Protein AF-A0AA86QZG4-F1 (afdb_monomer_lite)

Secondary structure (DSSP, 8-state):
--HHHHHHHHHHHHHHHHHHHHHHHHTT----EEEEEE--SSTT-SSHHHHHHHHHHHHHHTT-EEEEEGGGTT-EEEEEE-TTPPP-

Radius of gyration: 13.51 Å; chains: 1; bounding box: 26×24×41 Å

Sequence (88 aa):
MGVNEAVDAVRTKVNELVEMQQDYYNKGKKVSINLKIITGRGVHSEAAPVIKVNVLRLIKAHGMSHTIQQSTKGGVIVVRIKPETHMI

pLDDT: mean 84.73, std 9.62, range [53.66, 94.81]

Organism: NCBI:txid28002

Foldseek 3Di:
DDLVVLQVVLQVVVQVVLVVCVVCVVVVHWDKDKDKRQLDQAPPDPCSVSSLVSNVVVCVVQVWDWDQDVVSNRRIIITIRGPPRDHD

InterPro domains:
  IPR002625 Smr domain [PS50828] (1-82)
  IPR036063 Smr domain superfamily [G3DSA:3.30.1370.110] (1-82)
  IPR036063 Smr domain superfamily [SSF160443] (3-81)

Structure (mmCIF, N/CA/C/O backbone):
data_AF-A0AA86QZG4-F1
#
_entry.id   AF-A0AA86QZG4-F1
#
loop_
_atom_site.group_PDB
_atom_site.id
_atom_site.type_symbol
_atom_site.label_atom_id
_atom_site.label_alt_id
_atom_site.label_comp_id
_atom_site.label_asym_id
_atom_site.label_entity_id
_atom_site.label_seq_id
_atom_site.pdbx_PDB_ins_code
_atom_site.Cartn_x
_atom_site.Cartn_y
_atom_site.Cartn_z
_atom_site.occupancy
_atom_site.B_iso_or_equiv
_atom_site.auth_seq_id
_atom_site.auth_comp_id
_atom_site.auth_asym_id
_atom_site.auth_atom_id
_atom_site.pdbx_PDB_model_num
ATOM 1 N N . MET A 1 1 ? 17.767 0.077 -7.459 1.00 67.62 1 MET A N 1
ATOM 2 C CA . MET A 1 1 ? 16.816 -0.802 -6.763 1.00 67.62 1 MET A CA 1
ATOM 3 C C . MET A 1 1 ? 16.218 -1.750 -7.784 1.00 67.62 1 MET A C 1
ATOM 5 O O . MET A 1 1 ? 15.708 -1.280 -8.801 1.00 67.62 1 MET A O 1
ATOM 9 N N . GLY A 1 2 ? 16.362 -3.054 -7.568 1.00 81.56 2 GLY A N 1
ATOM 10 C CA . GLY A 1 2 ? 15.728 -4.066 -8.418 1.00 81.56 2 GLY A CA 1
ATOM 11 C C . GLY A 1 2 ? 14.210 -4.102 -8.217 1.00 81.56 2 GLY A C 1
ATOM 12 O O . GLY A 1 2 ? 13.698 -3.556 -7.243 1.00 81.56 2 GLY A O 1
ATOM 13 N N . VAL A 1 3 ? 13.472 -4.755 -9.121 1.00 83.38 3 VAL A N 1
ATOM 14 C CA . VAL A 1 3 ? 12.005 -4.883 -8.993 1.00 83.38 3 VAL A CA 1
ATOM 15 C C . VAL A 1 3 ? 11.623 -5.620 -7.706 1.00 83.38 3 VAL A C 1
ATOM 17 O O . VAL A 1 3 ? 10.764 -5.138 -6.976 1.00 83.38 3 VAL A O 1
ATOM 20 N N . ASN A 1 4 ? 12.285 -6.739 -7.401 1.00 86.94 4 ASN A N 1
ATOM 21 C CA . ASN A 1 4 ? 11.988 -7.538 -6.205 1.00 86.94 4 ASN A CA 1
ATOM 22 C C . ASN A 1 4 ? 12.297 -6.763 -4.920 1.00 86.94 4 ASN A C 1
ATOM 24 O O . ASN A 1 4 ? 11.438 -6.640 -4.061 1.00 86.94 4 ASN A O 1
ATOM 28 N N . GLU A 1 5 ? 13.469 -6.130 -4.859 1.00 89.94 5 GLU A N 1
ATOM 29 C CA . GLU A 1 5 ? 13.882 -5.278 -3.738 1.00 89.94 5 GLU A CA 1
ATOM 30 C C . GLU A 1 5 ? 12.878 -4.139 -3.481 1.00 89.94 5 GLU A C 1
ATOM 32 O O . GLU A 1 5 ? 12.520 -3.864 -2.339 1.00 89.94 5 GLU A O 1
ATOM 37 N N . ALA A 1 6 ? 12.360 -3.513 -4.545 1.00 88.75 6 ALA A N 1
ATOM 38 C CA . ALA A 1 6 ? 11.340 -2.474 -4.439 1.00 88.75 6 ALA A CA 1
ATOM 39 C C . ALA A 1 6 ? 10.025 -3.000 -3.850 1.00 88.75 6 ALA A C 1
ATOM 41 O O . ALA A 1 6 ? 9.390 -2.330 -3.036 1.00 88.75 6 ALA A O 1
ATOM 42 N N . VAL A 1 7 ? 9.597 -4.183 -4.292 1.00 90.06 7 VAL A N 1
ATOM 43 C CA . VAL A 1 7 ? 8.357 -4.820 -3.836 1.00 90.06 7 VAL A CA 1
ATOM 44 C C . VAL A 1 7 ? 8.487 -5.265 -2.383 1.00 90.06 7 VAL A C 1
ATOM 46 O O . VAL A 1 7 ? 7.577 -5.002 -1.599 1.00 90.06 7 VAL A O 1
ATOM 49 N N . ASP A 1 8 ? 9.619 -5.856 -2.005 1.00 92.81 8 ASP A N 1
ATOM 50 C CA . ASP A 1 8 ? 9.887 -6.283 -0.632 1.00 92.81 8 ASP A CA 1
ATOM 51 C C . ASP A 1 8 ? 9.975 -5.084 0.317 1.00 92.81 8 ASP A C 1
ATOM 53 O O . ASP A 1 8 ? 9.359 -5.096 1.380 1.00 92.81 8 ASP A O 1
ATOM 57 N N . ALA A 1 9 ? 10.630 -3.993 -0.094 1.00 92.75 9 ALA A N 1
ATOM 58 C CA . ALA A 1 9 ? 10.654 -2.755 0.683 1.00 92.75 9 ALA A CA 1
ATOM 59 C C . ALA A 1 9 ? 9.243 -2.183 0.906 1.00 92.75 9 ALA A C 1
ATOM 61 O O . ALA A 1 9 ? 8.920 -1.723 2.004 1.00 92.75 9 ALA A O 1
ATOM 62 N N . VAL A 1 10 ? 8.379 -2.235 -0.116 1.00 92.44 10 VAL A N 1
ATOM 63 C CA . VAL A 1 10 ? 6.974 -1.829 0.023 1.00 92.44 10 VAL A CA 1
ATOM 64 C C . VAL A 1 10 ? 6.225 -2.765 0.967 1.00 92.44 10 VAL A C 1
ATOM 66 O O . VAL A 1 10 ? 5.505 -2.264 1.826 1.00 92.44 10 VAL A O 1
ATOM 69 N N . ARG A 1 11 ? 6.400 -4.087 0.848 1.00 93.44 11 ARG A N 1
ATOM 70 C CA . ARG A 1 11 ? 5.768 -5.070 1.741 1.00 93.44 11 ARG A 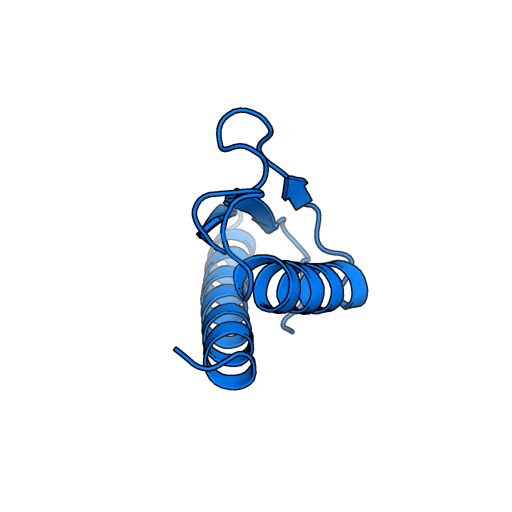CA 1
ATOM 71 C C . ARG A 1 11 ? 6.123 -4.785 3.197 1.00 93.44 11 ARG A C 1
ATOM 73 O O . ARG A 1 11 ? 5.225 -4.555 4.002 1.00 93.44 11 ARG A O 1
ATOM 80 N N . THR A 1 12 ? 7.417 -4.726 3.510 1.00 94.81 12 THR A N 1
ATOM 81 C CA . THR A 1 12 ? 7.904 -4.448 4.865 1.00 94.81 12 THR A CA 1
ATOM 82 C C . THR A 1 12 ? 7.311 -3.149 5.389 1.00 94.81 12 THR A C 1
ATOM 84 O O . THR A 1 12 ? 6.748 -3.119 6.481 1.00 94.81 12 THR A O 1
ATOM 87 N N . LYS A 1 13 ? 7.336 -2.083 4.578 1.00 94.50 13 LYS A N 1
ATOM 88 C CA . LYS A 1 13 ? 6.835 -0.787 5.030 1.00 94.50 13 LYS A CA 1
ATOM 89 C C . LYS A 1 13 ? 5.329 -0.769 5.260 1.00 94.50 13 LYS A C 1
ATOM 91 O O . LYS A 1 13 ? 4.854 -0.086 6.163 1.00 94.50 13 LYS A O 1
ATOM 96 N N . VAL A 1 14 ? 4.565 -1.479 4.437 1.00 92.69 14 VAL A N 1
ATOM 97 C CA . VAL A 1 14 ? 3.121 -1.598 4.629 1.00 92.69 14 VAL A CA 1
ATOM 98 C C . VAL A 1 14 ? 2.817 -2.377 5.907 1.00 92.69 14 VAL A C 1
ATOM 100 O O . VAL A 1 14 ? 1.971 -1.919 6.667 1.00 92.69 14 VAL A O 1
ATOM 103 N N . ASN A 1 15 ? 3.534 -3.467 6.189 1.00 93.12 15 ASN A N 1
ATOM 104 C CA . ASN A 1 15 ? 3.342 -4.253 7.411 1.00 93.12 15 ASN A CA 1
ATOM 105 C C . ASN A 1 15 ? 3.631 -3.437 8.672 1.00 93.12 15 ASN A C 1
ATOM 107 O O . ASN A 1 15 ? 2.779 -3.383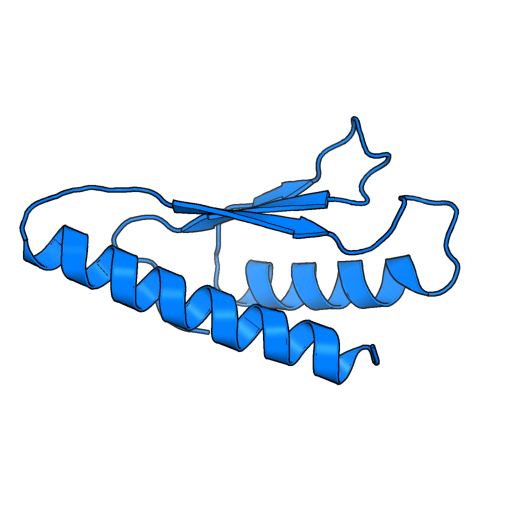 9.553 1.00 93.12 15 ASN A O 1
ATOM 111 N N . GLU A 1 16 ? 4.738 -2.690 8.705 1.00 94.12 16 GLU A N 1
ATOM 112 C CA . GLU A 1 16 ? 5.036 -1.763 9.810 1.00 94.12 16 GLU A CA 1
ATOM 113 C C . GLU A 1 16 ? 3.896 -0.757 10.052 1.00 94.12 16 GLU A C 1
ATOM 115 O O . GLU A 1 16 ? 3.545 -0.434 11.186 1.00 94.12 16 GLU A O 1
ATOM 120 N N . LEU A 1 17 ? 3.311 -0.225 8.974 1.00 92.44 17 LEU A N 1
ATOM 121 C CA . LEU A 1 17 ? 2.223 0.744 9.081 1.00 92.44 17 LEU A CA 1
ATOM 122 C C . LEU A 1 17 ? 0.891 0.091 9.458 1.00 92.44 17 LEU A C 1
ATOM 124 O O . LEU A 1 17 ? 0.086 0.738 10.122 1.00 92.44 17 LEU A O 1
ATOM 128 N N . VAL A 1 18 ? 0.648 -1.157 9.057 1.00 90.62 18 VAL A N 1
ATOM 129 C CA . VAL A 1 18 ? -0.509 -1.946 9.498 1.00 90.62 18 VAL A CA 1
ATOM 130 C C . VAL A 1 18 ? -0.408 -2.234 10.993 1.00 90.62 18 VAL A C 1
ATOM 132 O O . VAL A 1 18 ? -1.368 -1.971 11.709 1.00 90.62 18 VAL A O 1
ATOM 135 N N . GLU A 1 19 ? 0.751 -2.674 11.486 1.00 91.56 19 GLU A N 1
ATOM 136 C CA . GLU A 1 19 ? 0.991 -2.886 12.920 1.00 91.56 19 GLU A CA 1
ATOM 137 C C . GLU A 1 19 ? 0.778 -1.594 13.714 1.00 91.56 19 GLU A C 1
ATOM 139 O O . GLU A 1 19 ? 0.007 -1.561 14.673 1.00 91.56 19 GLU A O 1
ATOM 144 N N . MET A 1 20 ? 1.364 -0.486 13.253 1.00 90.81 20 MET A N 1
ATOM 145 C CA . MET A 1 20 ? 1.165 0.825 13.870 1.00 90.81 20 MET A CA 1
ATOM 146 C C . MET A 1 20 ? -0.313 1.243 13.877 1.00 90.81 20 MET A C 1
ATOM 148 O O . MET A 1 20 ? -0.809 1.803 14.857 1.00 90.81 20 MET A O 1
ATOM 152 N N . GLN A 1 21 ? -1.035 0.990 12.784 1.00 90.69 21 GLN A N 1
ATOM 153 C CA . GLN A 1 21 ? -2.461 1.281 12.682 1.00 90.69 21 GLN A CA 1
ATOM 154 C C . GLN A 1 21 ? -3.267 0.418 13.667 1.00 90.69 21 GLN A C 1
ATOM 156 O O . GLN A 1 21 ? -4.142 0.949 14.360 1.00 90.69 21 GLN A O 1
ATOM 161 N N . GLN A 1 22 ? -2.938 -0.869 13.780 1.00 88.38 22 GLN A N 1
ATOM 162 C CA . GLN A 1 22 ? -3.573 -1.799 14.706 1.00 88.38 22 GLN A CA 1
ATOM 163 C C . GLN A 1 22 ? -3.329 -1.391 16.163 1.00 88.38 22 GLN A C 1
ATOM 165 O O . GLN A 1 22 ? -4.263 -1.393 16.963 1.00 88.38 22 GLN A O 1
ATOM 170 N N . ASP A 1 23 ? -2.125 -0.934 16.503 1.00 90.50 23 ASP A N 1
ATOM 171 C CA . ASP A 1 23 ? -1.809 -0.395 17.827 1.00 90.50 23 ASP A CA 1
ATOM 172 C C . ASP A 1 23 ? -2.652 0.834 18.177 1.00 90.50 23 ASP A C 1
ATOM 174 O O . ASP A 1 23 ? -3.126 0.973 19.309 1.00 90.50 23 ASP A O 1
ATOM 178 N N . TYR A 1 24 ? -2.873 1.739 17.218 1.00 88.38 24 TYR A N 1
ATOM 179 C CA . TYR A 1 24 ? -3.789 2.861 17.419 1.00 88.38 24 TYR A CA 1
ATOM 180 C C . TYR A 1 24 ? -5.227 2.385 17.620 1.00 88.38 24 TYR A C 1
ATOM 182 O O . TYR A 1 24 ? -5.911 2.894 18.512 1.00 88.38 24 TYR A O 1
ATOM 190 N N . TYR A 1 25 ? -5.668 1.399 16.839 1.00 87.56 25 TYR A N 1
ATOM 191 C CA . TYR A 1 25 ? -7.008 0.834 16.951 1.00 87.56 25 TYR A CA 1
ATOM 192 C C . TYR A 1 25 ? -7.238 0.158 18.308 1.00 87.56 25 TYR A C 1
ATOM 194 O O . TYR A 1 25 ? -8.241 0.440 18.962 1.00 87.56 25 TYR A O 1
ATOM 202 N N . ASN A 1 26 ? -6.273 -0.632 18.785 1.00 87.38 26 ASN A N 1
ATOM 203 C CA . ASN A 1 26 ? -6.292 -1.278 20.101 1.00 87.38 26 ASN A CA 1
ATOM 204 C C . ASN A 1 26 ? -6.358 -0.253 21.248 1.00 87.38 26 ASN A C 1
ATOM 206 O O . ASN A 1 26 ? -6.939 -0.518 22.296 1.00 87.38 26 ASN A O 1
ATOM 210 N N . LYS A 1 27 ? -5.817 0.954 21.036 1.00 90.56 27 LYS A N 1
ATOM 211 C CA . LYS A 1 27 ? -5.920 2.102 21.956 1.00 90.56 27 LYS A CA 1
ATOM 212 C C . LYS A 1 27 ? -7.220 2.907 21.785 1.00 90.56 27 LYS A C 1
ATOM 214 O O . LYS A 1 27 ? -7.322 4.018 22.305 1.00 90.56 27 LYS A O 1
ATOM 219 N N . GLY A 1 28 ? -8.192 2.400 21.023 1.00 88.88 28 GLY A N 1
ATOM 220 C CA . GLY A 1 28 ? -9.484 3.041 20.762 1.00 88.88 28 GLY A CA 1
ATOM 221 C C . GLY A 1 28 ? -9.448 4.174 19.730 1.00 88.88 28 GLY A C 1
ATOM 222 O O . GLY A 1 28 ? -10.434 4.893 19.571 1.00 88.88 28 GLY A O 1
ATOM 223 N N . LYS A 1 29 ? -8.332 4.369 19.014 1.00 84.56 29 LYS A N 1
ATOM 224 C CA . LYS A 1 29 ? -8.176 5.441 18.019 1.00 84.56 29 LYS A CA 1
ATOM 225 C C . LYS A 1 29 ? -8.354 4.897 16.604 1.00 84.56 29 LYS A C 1
ATOM 227 O O . LYS A 1 29 ? -7.541 4.125 16.104 1.00 84.56 29 LYS A O 1
ATOM 232 N N . LYS A 1 30 ? -9.383 5.372 15.900 1.00 84.69 30 LYS A N 1
ATOM 233 C CA . LYS A 1 30 ? -9.602 5.063 14.477 1.00 84.69 30 LYS A CA 1
ATOM 234 C C 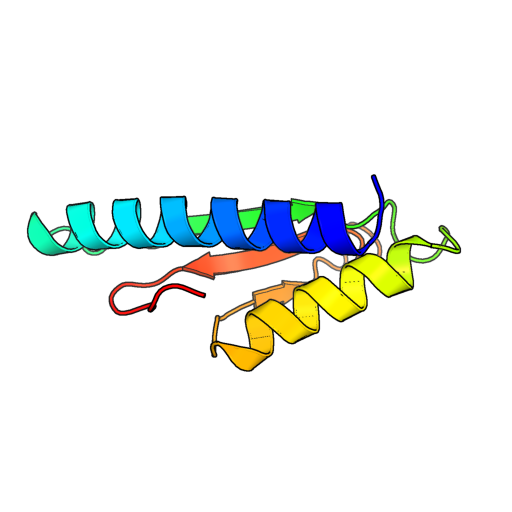. LYS A 1 30 ? -8.754 5.984 13.598 1.00 84.69 30 LYS A C 1
ATOM 236 O O . LYS A 1 30 ? -9.226 7.017 13.133 1.00 84.69 30 LYS A O 1
ATOM 241 N N . VAL A 1 31 ? -7.491 5.617 13.396 1.00 86.50 31 VAL A N 1
ATOM 242 C CA . VAL A 1 31 ? -6.557 6.350 12.526 1.00 86.50 31 VAL A CA 1
ATOM 243 C C . VAL A 1 31 ? -6.443 5.642 11.179 1.00 86.50 31 VAL A C 1
ATOM 245 O O . VAL A 1 31 ? -6.319 4.420 11.129 1.00 86.50 31 VAL A O 1
ATOM 248 N N . SER A 1 32 ? -6.473 6.409 10.088 1.00 87.75 32 SER A N 1
ATOM 249 C CA . SER A 1 32 ? -6.113 5.934 8.748 1.00 87.75 32 SER A CA 1
ATOM 250 C C . SER A 1 32 ? -4.753 6.488 8.342 1.00 87.75 32 SER A C 1
ATOM 252 O O . SER A 1 32 ? -4.534 7.696 8.457 1.00 87.75 32 SER A O 1
ATOM 254 N N . ILE A 1 33 ? -3.879 5.643 7.803 1.00 92.06 33 ILE A N 1
ATOM 255 C CA . ILE A 1 33 ? -2.539 6.036 7.359 1.00 92.06 33 ILE A CA 1
ATOM 256 C C . ILE A 1 33 ? -2.518 6.089 5.830 1.00 92.06 33 ILE A C 1
ATOM 258 O O . ILE A 1 33 ? -2.960 5.158 5.161 1.00 92.06 33 ILE A O 1
ATOM 262 N N . ASN A 1 34 ? -2.002 7.184 5.265 1.00 92.62 34 ASN A N 1
ATOM 263 C CA . ASN A 1 34 ? -1.785 7.306 3.824 1.00 92.62 34 ASN A CA 1
ATOM 264 C C . ASN A 1 34 ? -0.289 7.150 3.520 1.00 92.62 34 ASN A C 1
ATOM 266 O O . ASN A 1 34 ? 0.502 8.041 3.830 1.00 92.62 34 ASN A O 1
ATOM 270 N N . LEU A 1 35 ? 0.088 6.047 2.879 1.00 93.25 35 LEU A N 1
ATOM 271 C CA . LEU A 1 35 ? 1.441 5.793 2.394 1.00 93.25 35 LEU A CA 1
ATOM 272 C C . LEU A 1 35 ? 1.577 6.292 0.950 1.00 93.25 35 LEU A C 1
ATOM 274 O O . LEU A 1 35 ? 0.811 5.890 0.076 1.00 93.25 35 LEU A O 1
ATOM 278 N N . LYS A 1 36 ? 2.565 7.150 0.680 1.00 92.94 36 LYS A N 1
ATOM 279 C CA . LYS A 1 36 ? 2.919 7.580 -0.681 1.00 92.94 36 LYS A CA 1
ATOM 280 C C . LYS A 1 36 ? 4.112 6.768 -1.175 1.00 92.94 36 LYS A C 1
ATOM 282 O O . LYS A 1 36 ? 5.203 6.890 -0.633 1.00 92.94 36 LYS A O 1
ATOM 287 N N . ILE A 1 37 ? 3.907 5.978 -2.222 1.00 90.62 37 ILE A N 1
ATOM 288 C CA . ILE A 1 37 ? 4.931 5.145 -2.851 1.00 90.62 37 ILE A CA 1
ATOM 289 C C . ILE A 1 37 ? 5.344 5.803 -4.164 1.00 90.62 37 ILE A C 1
ATOM 291 O O . ILE A 1 37 ? 4.528 5.962 -5.075 1.00 90.62 37 ILE A O 1
ATOM 295 N N . ILE A 1 38 ? 6.616 6.181 -4.268 1.00 89.25 38 ILE A N 1
ATOM 296 C CA . ILE A 1 38 ? 7.193 6.756 -5.484 1.00 89.25 38 ILE A CA 1
ATOM 297 C C . ILE A 1 38 ? 7.790 5.611 -6.302 1.00 89.25 38 ILE A C 1
ATOM 299 O O . ILE A 1 38 ? 8.821 5.052 -5.951 1.00 89.25 38 ILE A O 1
ATOM 303 N N . THR A 1 39 ? 7.124 5.253 -7.396 1.00 85.31 39 THR A N 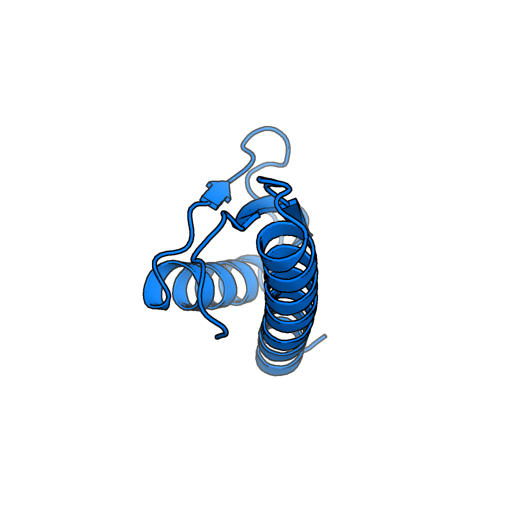1
ATOM 304 C CA . THR A 1 39 ? 7.517 4.135 -8.279 1.00 85.31 39 THR A CA 1
ATOM 305 C C . THR A 1 39 ? 8.336 4.587 -9.491 1.00 85.31 39 THR A C 1
ATOM 307 O O . THR A 1 39 ? 8.856 3.762 -10.238 1.00 85.31 39 THR A O 1
ATOM 310 N N . GLY A 1 40 ? 8.474 5.902 -9.684 1.00 80.94 40 GLY A N 1
ATOM 311 C CA . GLY A 1 40 ? 9.279 6.517 -10.736 1.00 80.94 40 GLY A CA 1
ATOM 312 C C . GLY A 1 40 ? 8.854 7.958 -11.020 1.00 80.94 40 GLY A C 1
ATOM 313 O O . GLY A 1 40 ? 8.045 8.536 -10.295 1.00 80.94 40 GLY A O 1
ATOM 314 N N . ARG A 1 41 ? 9.370 8.534 -12.113 1.00 75.12 41 ARG A N 1
ATOM 315 C CA . ARG A 1 41 ? 9.073 9.914 -12.557 1.00 75.12 41 ARG A CA 1
ATOM 316 C C . ARG A 1 41 ? 7.927 9.991 -13.583 1.00 75.12 41 ARG A C 1
ATOM 318 O O . ARG A 1 41 ? 7.854 10.929 -14.373 1.00 75.12 41 ARG A O 1
ATOM 325 N N . GLY A 1 42 ? 7.040 8.993 -13.587 1.00 67.12 42 GLY A N 1
ATOM 326 C CA . GLY A 1 42 ? 5.912 8.879 -14.519 1.00 67.12 42 GLY A CA 1
ATOM 327 C C . GLY A 1 42 ? 6.221 8.058 -15.779 1.00 67.12 42 GLY A C 1
ATOM 328 O O . GLY A 1 42 ? 7.075 7.172 -15.760 1.00 67.12 42 GLY A O 1
ATOM 329 N N . VAL A 1 43 ? 5.511 8.354 -16.875 1.00 60.44 43 VAL A N 1
ATOM 330 C CA . VAL A 1 43 ? 5.521 7.606 -18.159 1.00 60.44 43 VAL A CA 1
ATOM 331 C C . VAL A 1 43 ? 6.847 7.612 -18.936 1.00 60.44 43 VAL A C 1
ATOM 333 O O . VAL A 1 43 ? 6.967 6.897 -19.920 1.00 60.44 43 VAL A O 1
ATOM 336 N N . HIS A 1 44 ? 7.852 8.380 -18.509 1.00 61.69 44 HIS A N 1
ATOM 337 C CA . HIS A 1 44 ? 9.113 8.559 -19.248 1.00 61.69 44 HIS A CA 1
ATOM 338 C C . HIS A 1 44 ? 10.244 7.606 -18.832 1.00 61.69 44 HIS A C 1
ATOM 340 O O . HIS A 1 44 ? 11.370 7.756 -19.290 1.00 61.69 44 HIS A O 1
ATOM 346 N N . SER A 1 45 ? 9.987 6.669 -17.923 1.00 57.62 45 SER A N 1
ATOM 347 C CA . SER A 1 45 ? 11.019 5.758 -17.412 1.00 57.62 45 SER A CA 1
ATOM 348 C C . SER A 1 45 ? 10.738 4.351 -17.923 1.00 57.62 45 SER A C 1
ATOM 350 O O . SER A 1 45 ? 9.702 3.815 -17.570 1.00 57.62 45 SER A O 1
ATOM 352 N N . GLU A 1 46 ? 11.630 3.736 -18.700 1.00 53.66 46 GLU A N 1
ATOM 353 C CA . GLU A 1 46 ? 11.410 2.392 -19.276 1.00 53.66 46 GLU A CA 1
ATOM 354 C C . GLU A 1 46 ? 11.206 1.294 -18.210 1.00 53.66 46 GLU A C 1
ATOM 356 O O . GLU A 1 46 ? 10.408 0.381 -18.402 1.00 53.66 46 GLU A O 1
ATOM 361 N N . ALA A 1 47 ? 11.848 1.415 -17.039 1.00 55.31 47 ALA A N 1
ATOM 362 C CA . ALA A 1 47 ? 11.761 0.438 -15.942 1.00 55.31 47 ALA A CA 1
ATOM 363 C C . ALA A 1 47 ? 10.687 0.748 -14.869 1.00 55.31 47 ALA A C 1
ATOM 365 O O . ALA A 1 47 ? 10.234 -0.149 -14.153 1.00 55.31 47 ALA A O 1
ATOM 366 N N . ALA A 1 48 ? 10.239 2.005 -14.753 1.00 59.38 48 ALA A N 1
ATOM 367 C CA . ALA A 1 48 ? 9.222 2.416 -13.774 1.00 59.38 48 ALA A CA 1
ATOM 368 C C . ALA A 1 48 ? 7.832 1.761 -13.960 1.00 59.38 48 ALA A C 1
ATOM 370 O O . ALA A 1 48 ? 7.157 1.536 -12.951 1.00 59.38 48 ALA A O 1
ATOM 371 N N . PRO A 1 49 ? 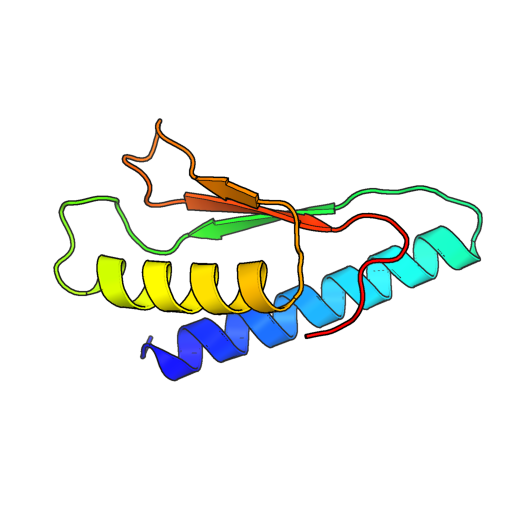7.384 1.401 -15.186 1.00 71.31 49 PRO A N 1
ATOM 372 C CA . PRO A 1 49 ? 6.164 0.638 -15.394 1.00 71.31 49 PRO A CA 1
ATOM 373 C C . PRO A 1 49 ? 6.178 -0.673 -14.619 1.00 71.31 49 PRO A C 1
ATOM 375 O O . PRO A 1 49 ? 5.177 -1.016 -14.000 1.00 71.31 49 PRO A O 1
ATOM 378 N N . VAL A 1 50 ? 7.311 -1.379 -14.591 1.00 82.38 50 VAL A N 1
ATOM 379 C CA . VAL A 1 50 ? 7.391 -2.724 -14.008 1.00 82.38 50 VAL A CA 1
ATOM 380 C C . VAL A 1 50 ? 7.289 -2.675 -12.486 1.00 82.38 50 VAL A C 1
ATOM 382 O O . VAL A 1 50 ? 6.500 -3.421 -11.906 1.00 82.38 50 VAL A O 1
ATOM 385 N N . ILE A 1 51 ? 8.016 -1.765 -11.827 1.00 85.88 51 ILE A N 1
ATOM 386 C CA . ILE A 1 51 ? 7.907 -1.573 -10.370 1.00 85.88 51 ILE A CA 1
ATOM 387 C C . ILE A 1 51 ? 6.483 -1.149 -10.010 1.00 85.88 51 ILE A C 1
ATOM 389 O O . ILE A 1 51 ? 5.858 -1.747 -9.135 1.00 85.88 51 ILE A O 1
ATOM 393 N N . LYS A 1 52 ? 5.932 -0.167 -10.731 1.00 86.75 52 LYS A N 1
ATOM 394 C CA . LYS A 1 52 ? 4.563 0.310 -10.520 1.00 86.75 52 LYS A CA 1
ATOM 395 C C . LYS A 1 52 ? 3.535 -0.813 -10.642 1.00 86.75 52 LYS A C 1
ATOM 397 O O . LYS A 1 52 ? 2.654 -0.919 -9.794 1.00 86.75 52 LYS A O 1
ATOM 402 N N . VAL A 1 53 ? 3.640 -1.645 -11.677 1.00 88.38 53 VAL A N 1
ATOM 403 C CA . VAL A 1 53 ? 2.724 -2.768 -11.913 1.00 88.38 53 VAL A CA 1
ATOM 404 C C . VAL A 1 53 ? 2.810 -3.792 -10.784 1.00 88.38 53 VAL A C 1
ATOM 406 O O . VAL A 1 53 ? 1.770 -4.214 -10.281 1.00 88.38 53 VAL A O 1
ATOM 409 N N . ASN A 1 54 ? 4.015 -4.156 -10.342 1.00 89.94 54 ASN A N 1
ATOM 410 C CA . ASN A 1 54 ? 4.183 -5.133 -9.265 1.00 89.94 54 ASN A CA 1
ATOM 411 C C . ASN A 1 54 ? 3.694 -4.601 -7.915 1.00 89.94 54 ASN A C 1
ATOM 413 O O . ASN A 1 54 ? 2.974 -5.306 -7.211 1.00 89.94 54 ASN A O 1
ATOM 417 N N . VAL A 1 55 ? 3.983 -3.337 -7.591 1.00 89.69 55 VAL A N 1
ATOM 418 C CA . VAL A 1 55 ? 3.443 -2.688 -6.389 1.00 89.69 55 VAL A CA 1
ATOM 419 C C . VAL A 1 55 ? 1.916 -2.640 -6.445 1.00 89.69 55 VAL A C 1
ATOM 421 O O . VAL A 1 55 ? 1.255 -3.036 -5.492 1.00 89.69 55 VAL A O 1
ATOM 424 N N . LEU A 1 56 ? 1.319 -2.229 -7.569 1.00 90.12 56 LEU A N 1
ATOM 425 C CA . LEU A 1 56 ? -0.141 -2.234 -7.714 1.00 90.12 56 LEU A CA 1
ATOM 426 C C . LEU A 1 56 ? -0.734 -3.637 -7.572 1.00 90.12 56 LEU A C 1
ATOM 428 O O . LEU A 1 56 ? -1.800 -3.773 -6.975 1.00 90.12 56 LEU A O 1
ATOM 432 N N . ARG A 1 57 ? -0.070 -4.670 -8.104 1.00 91.25 57 ARG A N 1
ATOM 433 C CA . ARG A 1 57 ? -0.502 -6.064 -7.946 1.00 91.25 57 ARG A CA 1
ATOM 434 C C . ARG A 1 57 ? -0.472 -6.481 -6.476 1.00 91.25 57 ARG A C 1
ATOM 436 O O . ARG A 1 57 ? -1.466 -7.032 -6.019 1.00 91.25 57 ARG A O 1
ATOM 443 N N . LEU A 1 58 ? 0.599 -6.168 -5.744 1.00 91.06 58 LEU A N 1
ATOM 444 C CA . LEU A 1 58 ? 0.715 -6.446 -4.309 1.00 91.06 58 LEU A CA 1
ATOM 445 C C . LEU A 1 58 ? -0.431 -5.793 -3.519 1.00 91.06 58 LEU A C 1
ATOM 447 O O . LEU A 1 58 ? -1.148 -6.477 -2.792 1.00 91.06 58 LEU A O 1
ATOM 451 N N . ILE A 1 59 ? -0.650 -4.492 -3.721 1.00 91.19 59 ILE A N 1
ATOM 452 C CA . ILE A 1 59 ? -1.691 -3.716 -3.029 1.00 91.19 59 ILE A CA 1
ATOM 453 C C . ILE A 1 59 ? -3.099 -4.233 -3.361 1.00 91.19 59 ILE A C 1
ATOM 455 O O . ILE A 1 59 ? -3.933 -4.383 -2.470 1.00 91.19 59 ILE A O 1
ATOM 459 N N . LYS A 1 60 ? -3.373 -4.540 -4.637 1.00 89.00 60 LYS A N 1
ATOM 460 C CA . LYS A 1 60 ? -4.670 -5.084 -5.072 1.00 89.00 60 LYS A CA 1
ATOM 461 C C . LYS A 1 60 ? -4.929 -6.489 -4.538 1.00 89.00 60 LYS A C 1
ATOM 463 O O . LYS A 1 60 ? -6.059 -6.764 -4.151 1.00 89.00 60 LYS A O 1
ATOM 468 N N . ALA A 1 61 ? -3.911 -7.350 -4.510 1.00 87.62 61 ALA A N 1
ATOM 469 C CA . ALA A 1 61 ? -4.036 -8.721 -4.013 1.00 87.62 61 ALA A CA 1
ATOM 470 C C . ALA A 1 61 ? -4.495 -8.772 -2.548 1.00 87.62 61 ALA A C 1
ATOM 472 O O . ALA A 1 61 ? -5.187 -9.705 -2.163 1.00 87.62 61 ALA A O 1
ATOM 473 N N . HIS A 1 62 ? -4.178 -7.737 -1.770 1.00 85.56 62 HIS A N 1
ATOM 474 C CA . HIS A 1 62 ? -4.523 -7.641 -0.352 1.00 85.56 62 HIS A CA 1
ATOM 475 C C . HIS A 1 62 ? -5.693 -6.683 -0.080 1.00 85.56 62 HIS A C 1
ATOM 477 O O . HIS A 1 62 ? -5.890 -6.233 1.045 1.00 85.56 62 HIS A O 1
ATOM 483 N N . GLY A 1 63 ? -6.468 -6.327 -1.113 1.00 84.75 63 GLY A N 1
ATOM 484 C CA . GLY A 1 63 ? -7.690 -5.531 -0.960 1.00 84.75 63 GLY A CA 1
ATOM 485 C C . GLY A 1 63 ? -7.467 -4.097 -0.465 1.00 84.75 63 GLY A C 1
ATOM 486 O O . GLY A 1 63 ? -8.410 -3.446 -0.012 1.00 84.75 63 GLY A O 1
ATOM 487 N N . MET A 1 64 ? -6.242 -3.572 -0.547 1.00 88.00 64 MET A N 1
ATOM 488 C CA . MET A 1 64 ? -5.926 -2.245 -0.026 1.00 88.00 64 MET A CA 1
ATOM 489 C C . MET A 1 64 ? -6.428 -1.129 -0.950 1.00 88.00 64 MET A C 1
ATOM 491 O O . MET A 1 64 ? -6.217 -1.114 -2.170 1.00 88.00 64 MET A O 1
ATOM 495 N N . SER A 1 65 ? -7.057 -0.127 -0.335 1.00 90.75 65 SER A N 1
ATOM 496 C CA . SER A 1 65 ? -7.519 1.076 -1.027 1.00 90.75 65 SER A CA 1
ATOM 497 C C . SER A 1 65 ? -6.322 1.872 -1.543 1.00 90.75 65 SER A C 1
ATOM 499 O O . SER A 1 65 ? -5.421 2.209 -0.779 1.00 90.75 65 SER A O 1
ATOM 501 N N . HIS A 1 66 ? -6.331 2.247 -2.821 1.00 91.75 66 HIS A N 1
ATOM 502 C CA . HIS A 1 66 ? -5.240 3.013 -3.418 1.00 91.75 66 HIS A CA 1
ATOM 503 C C . HIS A 1 66 ? -5.719 4.006 -4.475 1.00 91.75 66 HIS A C 1
ATOM 505 O O . HIS A 1 66 ? -6.815 3.904 -5.022 1.00 91.75 66 HIS A O 1
ATOM 511 N N . THR A 1 67 ? -4.877 4.989 -4.771 1.00 91.69 67 THR A N 1
ATOM 512 C CA . THR A 1 67 ? -5.086 5.973 -5.834 1.00 91.69 67 THR A CA 1
ATOM 513 C C . THR A 1 67 ? -3.761 6.253 -6.526 1.00 91.69 67 THR A C 1
ATOM 515 O O . THR A 1 67 ? -2.724 6.360 -5.879 1.00 91.69 67 THR A O 1
ATOM 518 N N . ILE A 1 68 ? -3.781 6.384 -7.850 1.00 88.38 68 ILE A N 1
ATOM 519 C CA . ILE A 1 68 ? -2.604 6.776 -8.629 1.00 88.38 68 ILE A CA 1
ATOM 520 C C . ILE A 1 68 ? -2.671 8.283 -8.847 1.00 88.38 68 ILE A C 1
ATOM 522 O O . ILE A 1 68 ? -3.661 8.799 -9.365 1.00 88.38 68 ILE A O 1
ATOM 526 N N . GLN A 1 69 ? -1.623 8.998 -8.451 1.00 85.06 69 GLN A N 1
ATOM 527 C CA . GLN A 1 69 ? -1.610 10.450 -8.535 1.00 85.06 69 GLN A CA 1
ATOM 528 C C . GLN A 1 69 ? -1.331 10.904 -9.975 1.00 85.06 69 GLN A C 1
ATOM 530 O O . GLN A 1 69 ? -0.236 10.719 -10.505 1.00 85.06 69 GLN A O 1
ATOM 535 N N . GLN A 1 70 ? -2.327 11.522 -10.613 1.00 79.00 70 GLN A N 1
ATOM 536 C CA . GLN A 1 70 ? -2.219 11.967 -12.008 1.00 79.00 70 GLN A CA 1
ATOM 537 C C . GLN A 1 70 ? -1.281 13.169 -12.179 1.00 79.00 70 GLN A C 1
ATOM 539 O O . GLN A 1 70 ? -0.583 13.261 -13.185 1.00 79.00 70 GLN A O 1
ATOM 544 N N . SER A 1 71 ? -1.173 14.041 -11.168 1.00 80.31 71 SER A N 1
ATOM 545 C CA . SER A 1 71 ? -0.282 15.212 -11.210 1.00 80.31 71 SER A CA 1
ATOM 546 C C . SER A 1 71 ? 1.202 14.851 -11.337 1.00 80.31 71 SER A C 1
ATOM 548 O O . SER A 1 71 ? 1.990 15.658 -11.816 1.00 80.31 71 SER A O 1
ATOM 550 N N . THR A 1 72 ? 1.593 13.629 -10.965 1.00 77.94 72 THR A N 1
ATOM 551 C CA . THR A 1 72 ? 2.964 13.112 -11.118 1.00 77.94 72 THR A CA 1
ATOM 552 C C . THR A 1 72 ? 3.112 12.226 -12.355 1.00 77.94 72 THR A C 1
ATOM 554 O O . THR A 1 72 ? 4.006 11.380 -12.417 1.00 77.94 72 THR A O 1
ATOM 557 N N . LYS A 1 73 ? 2.198 12.359 -13.330 1.00 77.00 73 LYS A N 1
ATOM 558 C CA . LYS A 1 73 ? 2.076 11.470 -14.497 1.00 77.00 73 LYS A CA 1
ATOM 559 C C . LYS A 1 73 ? 2.008 9.988 -14.090 1.00 77.00 73 LYS A C 1
ATOM 561 O O . LYS A 1 73 ? 2.536 9.108 -14.769 1.00 77.00 73 LYS A O 1
ATOM 566 N N . GLY A 1 74 ? 1.406 9.716 -12.929 1.00 75.88 74 GLY A N 1
ATOM 567 C CA . GLY A 1 74 ? 1.257 8.379 -12.371 1.00 75.88 74 GLY A CA 1
ATOM 568 C C . GLY A 1 74 ? 2.533 7.759 -11.798 1.00 75.88 74 GLY A C 1
ATOM 569 O O . GLY A 1 74 ? 2.578 6.533 -11.702 1.00 75.88 74 GLY A O 1
ATOM 570 N N . GLY A 1 75 ? 3.547 8.554 -11.443 1.00 84.31 75 GLY A N 1
ATOM 571 C CA . GLY A 1 75 ? 4.751 8.080 -10.748 1.00 84.31 75 GLY A CA 1
ATOM 572 C C . GLY A 1 75 ? 4.534 7.773 -9.262 1.00 84.31 75 GLY A C 1
ATOM 573 O O . GLY A 1 75 ? 5.308 7.021 -8.668 1.00 84.31 75 GLY A O 1
ATOM 574 N N . VAL A 1 76 ? 3.460 8.306 -8.669 1.00 88.69 76 VAL A N 1
ATOM 575 C CA . VAL A 1 76 ? 3.129 8.126 -7.248 1.00 88.69 76 VAL A CA 1
ATOM 576 C C . VAL A 1 76 ? 1.839 7.328 -7.076 1.00 88.69 76 VAL A C 1
ATOM 578 O O . VAL A 1 76 ? 0.811 7.642 -7.682 1.00 88.69 76 VAL A O 1
ATOM 581 N N . ILE A 1 77 ? 1.893 6.316 -6.212 1.00 90.50 77 ILE A N 1
ATOM 582 C CA . ILE A 1 77 ? 0.740 5.554 -5.731 1.00 90.50 77 ILE A CA 1
ATOM 583 C C . ILE A 1 77 ? 0.502 5.951 -4.276 1.00 90.50 77 ILE A C 1
ATOM 585 O O . ILE A 1 77 ? 1.414 5.902 -3.458 1.00 90.50 77 ILE A O 1
ATOM 589 N N . VAL A 1 78 ? -0.722 6.340 -3.943 1.00 92.50 78 VAL A N 1
ATOM 590 C CA . VAL A 1 78 ? -1.150 6.589 -2.567 1.00 92.50 78 VAL A CA 1
ATOM 591 C C . VAL A 1 78 ? -1.944 5.380 -2.101 1.00 92.50 78 VAL A C 1
ATOM 593 O O . VAL A 1 78 ? -2.979 5.074 -2.686 1.00 92.50 78 VAL A O 1
ATOM 596 N N . VAL A 1 79 ? -1.469 4.698 -1.066 1.00 93.00 79 VAL A N 1
ATOM 597 C CA . VAL A 1 79 ? -2.138 3.557 -0.432 1.00 93.00 79 VAL A CA 1
ATOM 598 C C . VAL A 1 79 ? -2.735 4.028 0.887 1.00 93.00 79 VAL A C 1
ATOM 600 O O . VAL A 1 79 ? -2.057 4.683 1.677 1.00 93.00 79 VAL A O 1
ATOM 603 N N . ARG A 1 80 ? -4.008 3.719 1.124 1.00 92.19 80 ARG A N 1
ATOM 604 C CA . ARG A 1 80 ? -4.708 4.038 2.367 1.00 92.19 80 ARG A CA 1
ATOM 605 C C . ARG A 1 80 ? -4.868 2.771 3.198 1.00 92.19 80 ARG A C 1
ATOM 607 O O . ARG A 1 80 ? -5.618 1.876 2.816 1.00 92.19 80 ARG A O 1
ATOM 614 N N . ILE A 1 81 ? -4.216 2.761 4.352 1.00 90.25 81 ILE A N 1
ATOM 615 C CA . ILE A 1 81 ? -4.305 1.719 5.372 1.00 90.25 81 ILE A CA 1
ATOM 616 C C . ILE A 1 81 ? -5.382 2.161 6.364 1.00 90.25 81 ILE A C 1
ATOM 618 O O . ILE A 1 81 ? -5.279 3.219 6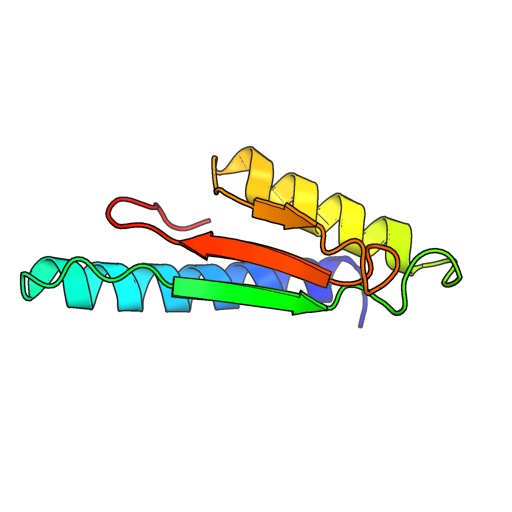.992 1.00 90.25 81 ILE A O 1
ATOM 622 N N . LYS A 1 82 ? -6.467 1.393 6.429 1.00 86.06 82 LYS A N 1
ATOM 623 C CA . LYS A 1 82 ? -7.610 1.633 7.317 1.00 86.06 82 LYS A CA 1
ATOM 624 C C . LYS A 1 82 ? -7.515 0.732 8.555 1.00 86.06 82 LYS A C 1
ATOM 626 O O . LYS A 1 82 ? -6.813 -0.276 8.490 1.00 86.06 82 LYS A O 1
ATOM 631 N N . PRO A 1 83 ? -8.274 1.036 9.623 1.00 73.94 83 PRO A N 1
ATOM 632 C CA . PRO A 1 83 ? -8.637 0.026 10.614 1.00 73.94 83 PRO A CA 1
ATOM 633 C C . PRO A 1 83 ? -9.066 -1.274 9.938 1.00 73.94 83 PRO A C 1
ATOM 635 O O . PRO A 1 83 ? -9.768 -1.201 8.931 1.00 73.94 83 PRO A O 1
ATOM 638 N N . GLU A 1 84 ? -8.621 -2.416 10.473 1.00 75.38 84 GLU A N 1
ATOM 639 C CA . GLU A 1 84 ? -8.945 -3.773 9.982 1.00 75.38 84 GLU A CA 1
ATOM 640 C C . GLU A 1 84 ? -8.212 -4.186 8.688 1.00 75.38 84 GLU A C 1
ATOM 642 O O . GLU A 1 84 ? -8.496 -5.231 8.097 1.00 75.38 84 GLU A O 1
ATOM 647 N N . THR A 1 85 ? -7.233 -3.393 8.237 1.00 77.75 85 THR A N 1
ATOM 648 C CA . THR A 1 85 ? -6.330 -3.824 7.158 1.00 77.75 85 THR A CA 1
ATOM 649 C C . THR A 1 85 ? -5.391 -4.907 7.691 1.00 77.75 85 THR A C 1
ATOM 651 O O . THR A 1 85 ? -4.782 -4.722 8.738 1.00 77.75 85 THR A O 1
ATOM 654 N N . HIS A 1 86 ? -5.259 -6.020 6.971 1.00 73.38 86 HIS A N 1
ATOM 655 C CA . HIS A 1 86 ? -4.379 -7.126 7.358 1.00 73.38 86 HIS A CA 1
ATOM 656 C C . HIS A 1 86 ? -2.977 -6.964 6.744 1.00 73.38 86 HIS A C 1
ATOM 658 O O . HIS A 1 86 ? -2.811 -6.264 5.740 1.00 73.38 86 HIS A O 1
ATOM 664 N N . MET A 1 87 ? -1.976 -7.602 7.361 1.00 73.38 87 MET A N 1
ATOM 665 C CA . MET A 1 87 ? -0.593 -7.649 6.860 1.00 73.38 87 MET A CA 1
ATOM 666 C C . MET A 1 87 ? -0.495 -8.377 5.505 1.00 73.38 87 MET A C 1
ATOM 668 O O . MET A 1 87 ? -1.385 -9.157 5.152 1.00 73.38 87 MET A O 1
ATOM 672 N N . ILE A 1 88 ? 0.580 -8.100 4.757 1.00 76.62 88 ILE A N 1
ATOM 673 C CA . ILE A 1 88 ? 0.809 -8.489 3.350 1.00 76.62 88 ILE A CA 1
ATOM 674 C C . ILE A 1 88 ? 2.193 -9.100 3.080 1.00 76.62 88 ILE A C 1
ATOM 676 O O . ILE A 1 88 ? 3.078 -8.996 3.957 1.00 76.62 88 ILE A O 1
#